Protein AF-A0A8J9SXB0-F1 (afdb_monomer)

pLDDT: mean 83.67, std 10.95, range [43.0, 96.62]

Organism: Phaeodactylum tricornutum (NCBI:txid2850)

Radius of gyration: 22.65 Å; Cα contacts (8 Å, |Δi|>4): 40; chains: 1; bounding box: 36×46×54 Å

InterPro domains:
  IPR027417 P-loop containing nucleoside triphosphate hydrolase [G3DSA:3.40.50.300] (1-42)
  IPR050699 ATP-dependent RNA helicase SUPV3-like [PTHR12131] (1-82)

Secondary structure (DSSP, 8-state):
-TTSS-TTT-SS--------SSSPPPHHHHHHHHHSPPPP--------HHHHHHHHH-TT--HHHHHHTSTTTHHHHHHHHTT-HHHHHHHHHHHH-

Mean predicted aligned error: 10.1 Å

Foldseek 3Di:
DVVQDDPPPDPDGDDDDDDPDPDRDDPVVVCCVVVNDDDDDDFPDDDDPVNQVVQVVDPPHHPVNVVCPGPNCVVVVVCVVVVVVVVVVVVVVVVVD

Structure (mmCIF, N/CA/C/O backbone):
data_AF-A0A8J9SXB0-F1
#
_entry.id   AF-A0A8J9SXB0-F1
#
loop_
_atom_site.group_PDB
_atom_site.id
_atom_site.type_symbol
_atom_site.label_atom_id
_atom_site.label_alt_id
_atom_site.label_comp_id
_atom_site.label_asym_id
_atom_site.label_entity_id
_atom_site.label_seq_id
_atom_site.pdbx_PDB_ins_code
_atom_site.Cartn_x
_atom_site.Cartn_y
_atom_site.Cartn_z
_atom_site.occupancy
_atom_site.B_iso_or_equiv
_atom_site.auth_seq_id
_atom_site.auth_comp_id
_atom_site.auth_asym_id
_atom_site.auth_atom_id
_atom_site.pdbx_PDB_model_num
ATOM 1 N N . ALA A 1 1 ? -4.649 -3.106 15.575 1.00 84.06 1 ALA A N 1
ATOM 2 C CA . ALA A 1 1 ? -5.956 -3.681 15.962 1.00 84.06 1 ALA A CA 1
ATOM 3 C C . ALA A 1 1 ? -6.215 -5.052 15.328 1.00 84.06 1 ALA A C 1
ATOM 5 O O . ALA A 1 1 ? -6.324 -6.017 16.066 1.00 84.06 1 ALA A O 1
ATOM 6 N N . GLY A 1 2 ? -6.231 -5.191 13.994 1.00 89.94 2 GLY A N 1
ATOM 7 C CA . GLY A 1 2 ? -6.643 -6.443 13.322 1.00 89.94 2 GLY A CA 1
ATOM 8 C C . GLY A 1 2 ? -5.829 -7.719 13.610 1.00 89.94 2 GLY A C 1
ATOM 9 O O . GLY A 1 2 ? -6.254 -8.800 13.232 1.00 89.94 2 GLY A O 1
ATOM 10 N N . ARG A 1 3 ? -4.682 -7.619 14.295 1.00 94.38 3 ARG A N 1
ATOM 11 C CA . ARG A 1 3 ? -3.840 -8.763 14.692 1.00 94.38 3 ARG A CA 1
ATOM 12 C C . ARG A 1 3 ? -4.104 -9.281 16.115 1.00 94.38 3 ARG A C 1
ATOM 14 O O . ARG A 1 3 ? -3.426 -10.204 16.541 1.00 94.38 3 ARG A O 1
ATOM 21 N N . ALA A 1 4 ? -5.017 -8.664 16.866 1.00 96.56 4 ALA A N 1
ATOM 22 C CA . ALA A 1 4 ? -5.151 -8.895 18.307 1.00 96.56 4 ALA A CA 1
ATOM 23 C C . ALA A 1 4 ? -5.812 -10.229 18.702 1.00 96.56 4 ALA A C 1
ATOM 25 O O . ALA A 1 4 ? -5.708 -10.620 19.857 1.00 96.56 4 ALA A O 1
ATOM 26 N N . GLY A 1 5 ? -6.499 -10.916 17.786 1.00 95.38 5 GLY A N 1
ATOM 27 C CA . GLY A 1 5 ? -7.147 -12.202 18.069 1.00 95.38 5 GLY A CA 1
ATOM 28 C C . GLY A 1 5 ? -6.416 -13.376 17.421 1.00 95.38 5 GLY A C 1
ATOM 29 O O . GLY A 1 5 ? -6.063 -13.305 16.241 1.00 95.38 5 GLY A O 1
ATOM 30 N N . ARG A 1 6 ? -6.231 -14.477 18.162 1.00 9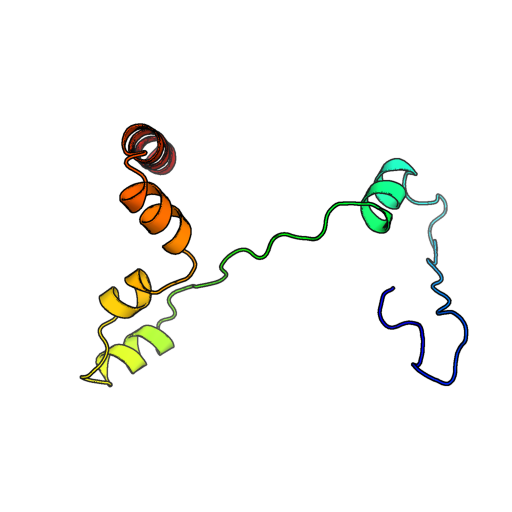6.06 6 ARG A N 1
ATOM 31 C CA . ARG A 1 6 ? -5.720 -15.740 17.610 1.00 96.06 6 ARG A CA 1
ATOM 32 C C . ARG A 1 6 ? -6.882 -16.604 17.135 1.00 96.06 6 ARG A C 1
ATOM 34 O O . ARG A 1 6 ? -7.728 -17.037 17.920 1.00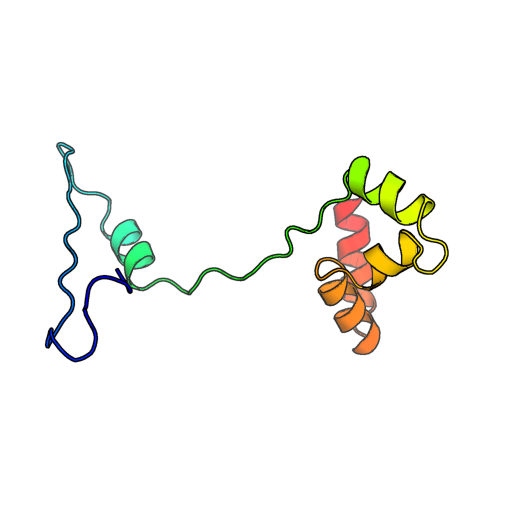 96.06 6 ARG A O 1
ATOM 41 N N . ARG A 1 7 ? -6.917 -16.866 15.828 1.00 95.38 7 ARG A N 1
ATOM 42 C CA . ARG A 1 7 ? -7.985 -17.638 15.182 1.00 95.38 7 ARG A CA 1
ATOM 43 C C . ARG A 1 7 ? -8.084 -19.040 15.793 1.00 95.38 7 ARG A C 1
ATOM 45 O O . ARG A 1 7 ? -7.107 -19.778 15.796 1.00 95.38 7 ARG A O 1
ATOM 52 N N . GLY A 1 8 ? -9.276 -19.396 16.269 1.00 93.88 8 GLY A N 1
ATOM 53 C CA . GLY A 1 8 ? -9.572 -20.716 16.840 1.00 93.88 8 GLY A CA 1
ATOM 54 C C . GLY A 1 8 ? -9.226 -20.882 18.323 1.00 93.88 8 GLY A C 1
ATOM 55 O O . GLY A 1 8 ? -9.577 -21.908 18.890 1.00 93.88 8 GLY A O 1
ATOM 56 N N . LEU A 1 9 ? -8.588 -19.890 18.955 1.00 95.50 9 LEU A N 1
ATOM 57 C CA . LEU A 1 9 ? -8.258 -19.915 20.386 1.00 95.50 9 LEU A CA 1
ATOM 58 C C . LEU A 1 9 ? -9.012 -18.830 21.158 1.00 95.50 9 LEU A C 1
ATOM 60 O O . LEU A 1 9 ? -9.584 -19.099 22.211 1.00 95.50 9 LEU A O 1
ATOM 64 N N . ASP A 1 10 ? -9.043 -17.612 20.616 1.00 96.62 10 ASP A N 1
ATOM 65 C CA . ASP A 1 10 ? -9.650 -16.465 21.285 1.00 96.62 10 ASP A CA 1
ATOM 66 C C . ASP A 1 10 ? -11.023 -16.153 20.669 1.00 96.62 10 ASP A C 1
ATOM 68 O O . ASP A 1 10 ? -11.172 -16.108 19.445 1.00 96.62 10 ASP A O 1
ATOM 72 N N . LYS A 1 11 ? -12.037 -15.903 21.513 1.00 94.69 11 LYS A N 1
ATOM 73 C CA . LYS A 1 11 ? -13.386 -15.509 21.056 1.00 94.69 11 LYS A CA 1
ATOM 74 C C . LYS A 1 11 ? -13.419 -14.088 20.482 1.00 94.69 11 LYS A C 1
ATOM 76 O O . LYS A 1 11 ? -14.186 -13.818 19.564 1.00 94.69 11 LYS A O 1
ATOM 81 N N . VAL A 1 12 ? -12.606 -13.184 21.031 1.00 94.94 12 VAL A N 1
ATOM 82 C CA . VAL A 1 12 ? -12.491 -11.774 20.626 1.00 94.94 12 VAL A CA 1
ATOM 83 C C . VAL A 1 12 ? -11.034 -11.316 20.735 1.00 94.94 12 VAL A C 1
ATOM 85 O O . VAL A 1 12 ? -10.278 -11.854 21.539 1.00 94.94 12 VAL A O 1
ATOM 88 N N . GLY A 1 13 ? -10.634 -10.325 19.935 1.00 95.12 13 GLY A N 1
ATOM 89 C CA . GLY A 1 13 ? -9.316 -9.690 20.036 1.00 95.12 13 GLY A CA 1
ATOM 90 C C . GLY A 1 13 ? -9.395 -8.380 20.817 1.00 95.12 13 GLY A C 1
ATOM 91 O O . GLY A 1 13 ? -10.038 -7.436 20.361 1.00 95.12 13 GLY A O 1
ATOM 92 N N . THR A 1 14 ? -8.729 -8.303 21.968 1.00 95.38 14 THR A N 1
ATOM 93 C CA . THR A 1 14 ? -8.706 -7.093 22.804 1.00 95.38 14 THR A CA 1
ATOM 94 C C . THR A 1 14 ? -7.609 -6.139 22.339 1.00 95.38 14 THR A C 1
ATOM 96 O O . THR A 1 14 ? -6.451 -6.526 22.195 1.00 95.38 14 THR A O 1
ATOM 99 N N . VAL A 1 15 ? -7.958 -4.872 22.116 1.00 94.81 15 VAL A N 1
ATOM 100 C CA . VAL A 1 15 ? -7.021 -3.810 21.723 1.00 94.81 15 VAL A CA 1
ATOM 101 C C . VAL A 1 15 ? -7.110 -2.692 22.752 1.00 94.81 15 VAL A C 1
ATOM 103 O O . VAL A 1 15 ? -8.199 -2.191 23.013 1.00 94.81 15 VAL A O 1
ATOM 106 N N . ILE A 1 16 ? -5.971 -2.290 23.313 1.00 93.25 16 ILE A N 1
ATOM 107 C CA . ILE A 1 16 ? -5.880 -1.200 24.291 1.00 93.25 16 ILE A CA 1
ATOM 108 C C . ILE A 1 16 ? -5.117 -0.044 23.643 1.00 93.25 16 ILE A C 1
ATOM 110 O O . ILE A 1 16 ? -4.056 -0.252 23.055 1.00 93.25 16 ILE A O 1
ATOM 114 N N . ILE A 1 17 ? -5.670 1.165 23.733 1.00 90.50 17 ILE A N 1
ATOM 115 C CA . ILE A 1 17 ? -4.996 2.404 23.337 1.00 90.50 17 ILE A CA 1
ATOM 116 C C . ILE A 1 17 ? -4.532 3.078 24.622 1.00 90.50 17 ILE A C 1
ATOM 118 O O . ILE A 1 17 ? -5.354 3.496 25.433 1.00 90.50 17 ILE A O 1
ATOM 122 N N . CYS A 1 18 ? -3.220 3.153 24.824 1.00 89.62 18 CYS A N 1
ATOM 123 C CA . CYS A 1 18 ? -2.651 3.807 25.993 1.00 89.62 18 CYS A CA 1
ATOM 124 C C . CYS A 1 18 ? -2.497 5.310 25.732 1.00 89.62 18 CYS A C 1
ATOM 126 O O . CYS A 1 18 ? -1.796 5.713 24.804 1.00 89.62 18 CYS A O 1
ATOM 128 N N . CYS A 1 19 ? -3.122 6.133 26.569 1.00 88.06 19 CYS A N 1
ATOM 129 C CA . CYS A 1 19 ? -2.991 7.587 26.538 1.00 88.06 19 CYS A CA 1
ATOM 130 C C . CYS A 1 19 ? -2.064 8.014 27.680 1.00 88.06 19 CYS A C 1
ATOM 132 O O . CYS A 1 19 ? -2.524 8.245 28.790 1.00 88.06 19 CYS A O 1
ATOM 134 N N . PHE A 1 20 ? -0.756 8.067 27.419 1.00 83.5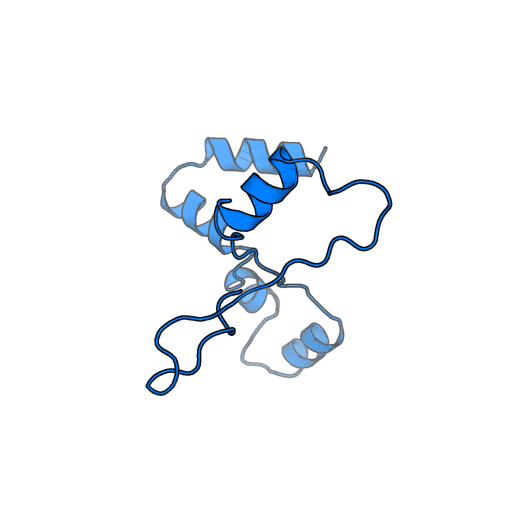0 20 PHE A N 1
ATOM 135 C CA . PHE A 1 20 ? 0.254 8.410 28.434 1.00 83.50 20 PHE A CA 1
ATOM 136 C C . PHE A 1 20 ? 0.436 9.924 28.659 1.00 83.50 20 PHE A C 1
ATOM 138 O O . PHE A 1 20 ? 1.289 10.319 29.444 1.00 83.50 20 PHE A O 1
ATOM 145 N N . GLY A 1 21 ? -0.319 10.772 27.953 1.00 83.31 21 GLY A N 1
ATOM 146 C CA . GLY A 1 21 ? -0.295 12.226 28.136 1.00 83.31 21 GLY A CA 1
ATOM 147 C C . GLY A 1 21 ? -1.315 12.713 29.168 1.00 83.31 21 GLY A C 1
ATOM 148 O O . GLY A 1 21 ? -2.289 12.022 29.449 1.00 83.31 21 GLY A O 1
ATOM 149 N N . GLU A 1 22 ? -1.115 13.937 29.664 1.00 79.81 22 GLU A N 1
ATOM 150 C CA . GLU A 1 22 ? -2.029 14.655 30.577 1.00 79.81 22 GLU A CA 1
ATOM 151 C C . GLU A 1 22 ? -3.467 14.739 30.039 1.00 79.81 22 GLU A C 1
ATOM 153 O O . GLU A 1 22 ? -4.435 14.700 30.794 1.00 79.81 22 GLU A O 1
ATOM 158 N N . THR A 1 23 ? -3.615 14.846 28.715 1.00 84.19 23 THR A N 1
ATOM 159 C CA . THR A 1 23 ? -4.915 14.910 28.046 1.00 84.19 23 THR A CA 1
ATOM 160 C C . THR A 1 23 ? -5.028 13.830 26.973 1.00 84.19 23 THR A C 1
ATOM 162 O O . THR A 1 23 ? -4.065 13.564 26.244 1.00 84.19 23 THR A O 1
ATOM 165 N N . PRO A 1 24 ? -6.197 13.176 26.854 1.00 83.75 24 PRO A N 1
ATOM 166 C CA . PRO A 1 24 ? -6.423 12.204 25.799 1.00 83.75 24 PRO A CA 1
ATOM 167 C C . PRO A 1 24 ? -6.438 12.888 24.420 1.00 83.75 24 PRO A C 1
ATOM 169 O O . PRO A 1 24 ? -6.804 14.062 24.313 1.00 83.75 24 PRO A O 1
ATOM 172 N N . PRO A 1 25 ? -6.098 12.157 23.339 1.00 88.12 25 PRO A N 1
ATOM 173 C CA . PRO A 1 25 ? -6.213 12.681 21.985 1.00 88.12 25 PRO A CA 1
ATOM 174 C C . PRO A 1 25 ? -7.648 13.150 21.689 1.00 88.12 25 PRO A C 1
ATOM 176 O O . PRO A 1 25 ? -8.600 12.536 22.18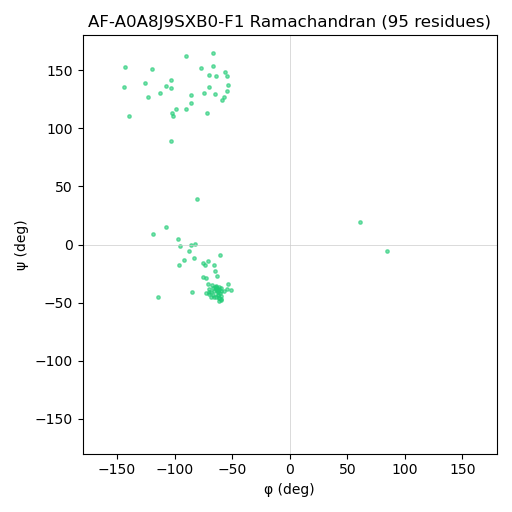4 1.00 88.12 25 PRO A O 1
ATOM 179 N N . PRO A 1 26 ? -7.838 14.180 20.842 1.00 91.00 26 PRO A N 1
ATOM 180 C CA . PRO A 1 26 ? -9.166 14.674 20.499 1.00 91.00 26 PRO A CA 1
ATOM 181 C C . PRO A 1 26 ? -10.090 13.561 19.995 1.00 91.00 26 PRO A C 1
ATOM 183 O O . PRO A 1 26 ? -9.708 12.745 19.150 1.00 91.00 26 PRO A O 1
ATOM 186 N N . GLN A 1 27 ? -11.345 13.570 20.451 1.00 90.75 27 GLN A N 1
ATOM 187 C CA . GLN A 1 27 ? -12.336 12.544 20.109 1.00 90.75 27 GLN A CA 1
ATOM 188 C C . GLN A 1 27 ? -12.498 12.361 18.592 1.00 90.75 27 GLN A C 1
ATOM 190 O O . GLN A 1 27 ? -12.640 11.236 18.112 1.00 90.75 27 GLN A O 1
ATOM 195 N N . GLN A 1 28 ? -12.449 13.451 17.822 1.00 92.19 28 GLN A N 1
ATOM 196 C CA . GLN A 1 28 ? -12.570 13.402 16.365 1.00 92.19 28 GLN A CA 1
ATOM 197 C C . GLN A 1 28 ? -11.420 12.624 15.712 1.00 92.19 28 GLN A C 1
ATOM 199 O O . GLN A 1 28 ? -11.662 11.827 14.805 1.00 92.19 28 GLN A O 1
ATOM 204 N N . MET A 1 29 ? -10.191 12.799 16.205 1.00 90.75 29 MET A N 1
ATOM 205 C CA . MET A 1 29 ? -9.018 12.074 15.718 1.00 90.75 29 MET A CA 1
ATOM 206 C C . MET A 1 29 ? -9.129 10.581 16.034 1.00 90.75 29 MET A C 1
ATOM 208 O O . MET A 1 29 ? -8.911 9.751 15.154 1.00 90.75 29 MET A O 1
ATOM 212 N N . LEU A 1 30 ? -9.536 10.229 17.260 1.00 91.06 30 LEU A N 1
ATOM 213 C CA . LEU A 1 30 ? -9.750 8.833 17.657 1.00 91.06 30 LEU A CA 1
ATOM 214 C C . LEU A 1 30 ? -10.855 8.172 16.828 1.00 91.06 30 LEU A C 1
ATOM 216 O O . LEU A 1 30 ? -10.676 7.056 16.341 1.00 91.06 30 LEU A O 1
ATOM 220 N N . LYS A 1 31 ? -11.969 8.877 16.600 1.00 92.12 31 LYS A N 1
ATOM 221 C CA . LYS A 1 31 ? -13.057 8.398 15.741 1.00 92.12 31 LYS A CA 1
ATOM 222 C C . LYS A 1 31 ? -12.559 8.149 14.321 1.00 92.12 31 LYS A C 1
ATOM 224 O O . LYS A 1 31 ? -12.803 7.081 13.775 1.00 92.12 31 LYS A O 1
ATOM 229 N N . GLN A 1 32 ? -11.813 9.085 13.738 1.00 92.12 32 GLN A N 1
ATOM 230 C CA . GLN A 1 32 ? -11.251 8.908 12.400 1.00 92.12 32 GLN A CA 1
ATOM 231 C C . GLN A 1 32 ? -10.233 7.759 12.341 1.00 92.12 32 GLN A C 1
ATOM 233 O O . GLN A 1 32 ? -10.209 7.025 11.360 1.00 92.12 32 GLN A O 1
ATOM 238 N N . MET A 1 33 ? -9.423 7.559 13.380 1.00 90.81 33 MET A N 1
ATOM 239 C CA . MET A 1 33 ? -8.473 6.445 13.445 1.00 90.81 33 MET A CA 1
ATOM 240 C C . MET A 1 33 ? -9.182 5.082 13.514 1.00 90.81 33 MET A C 1
ATOM 242 O O . MET A 1 33 ? -8.730 4.122 12.894 1.00 90.81 33 MET A O 1
ATOM 246 N N . LEU A 1 34 ? -10.273 4.991 14.280 1.00 92.00 34 LEU A N 1
ATOM 247 C CA . LEU A 1 34 ? -10.989 3.739 14.541 1.00 92.00 34 LEU A CA 1
ATOM 248 C C . LEU A 1 34 ? -12.007 3.384 13.452 1.00 92.00 34 LEU A C 1
ATOM 250 O O . LEU A 1 34 ? -12.125 2.216 13.090 1.00 92.00 34 LEU A O 1
ATOM 254 N N . THR A 1 35 ? -12.748 4.372 12.948 1.00 93.00 35 THR A N 1
ATOM 255 C CA . THR A 1 35 ? -13.862 4.180 12.002 1.00 93.00 35 THR A CA 1
ATOM 256 C C . THR A 1 35 ? -13.636 4.878 10.662 1.00 93.00 35 THR A C 1
ATOM 258 O O . THR A 1 35 ? -14.571 5.011 9.874 1.00 93.00 35 THR A O 1
ATOM 261 N N . GLY A 1 36 ? -12.436 5.402 10.413 1.00 91.50 36 GLY A N 1
ATOM 262 C CA . GLY A 1 36 ? -12.097 6.036 9.144 1.00 91.50 36 GLY A CA 1
ATOM 263 C C . GLY A 1 36 ? -12.065 5.046 7.984 1.00 91.50 36 GLY A C 1
ATOM 264 O O . GLY A 1 36 ? -12.011 3.829 8.159 1.00 91.50 36 GLY A O 1
ATOM 265 N N . SER A 1 37 ? -12.074 5.583 6.766 1.00 90.62 37 SER A N 1
ATOM 266 C CA . SER A 1 37 ? -11.890 4.781 5.559 1.00 90.62 37 SER A CA 1
ATOM 267 C C . SER A 1 37 ? -10.499 4.147 5.529 1.00 90.62 37 SER A C 1
ATOM 269 O O . SER A 1 37 ? -9.517 4.789 5.908 1.00 90.62 37 SER A O 1
ATOM 271 N N . SER A 1 38 ? -10.405 2.931 4.986 1.00 88.12 38 SER A N 1
ATOM 272 C CA . SER A 1 38 ? -9.117 2.284 4.726 1.00 88.12 38 SER A CA 1
ATOM 273 C C . SER A 1 38 ? -8.202 3.177 3.880 1.00 88.12 38 SER A C 1
ATOM 275 O O . SER A 1 38 ? -8.659 3.911 2.996 1.00 88.12 38 SER A O 1
ATOM 277 N N . THR A 1 39 ? -6.898 3.110 4.141 1.00 89.94 39 THR A N 1
ATOM 278 C CA . THR A 1 39 ? -5.906 3.851 3.366 1.00 89.94 39 THR A CA 1
ATOM 279 C C . THR A 1 39 ? -5.888 3.344 1.929 1.00 89.94 39 THR A C 1
ATOM 281 O O . THR A 1 39 ? -5.799 2.146 1.658 1.00 89.94 39 THR A O 1
ATOM 284 N N . ARG A 1 40 ? -5.978 4.273 0.974 1.00 89.75 40 ARG A N 1
ATOM 285 C CA . A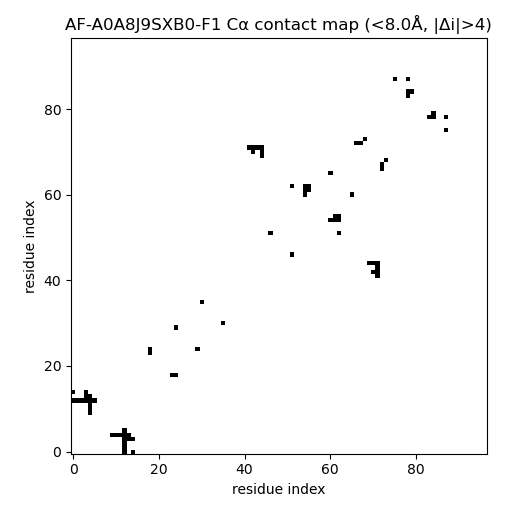RG A 1 40 ? -5.858 3.924 -0.443 1.00 89.75 40 ARG A CA 1
ATOM 286 C C . ARG A 1 40 ? -4.420 3.526 -0.753 1.00 89.75 40 ARG A C 1
ATOM 288 O O . ARG A 1 40 ? -3.479 4.212 -0.348 1.00 89.75 40 ARG A O 1
ATOM 295 N N . LEU A 1 41 ? -4.263 2.437 -1.500 1.00 90.12 41 LEU A N 1
ATOM 296 C CA . LEU A 1 41 ? -2.970 2.035 -2.033 1.00 90.12 41 LEU A CA 1
ATOM 297 C C . LEU A 1 41 ? -2.580 3.003 -3.148 1.00 90.12 41 LEU A C 1
ATOM 299 O O . LEU A 1 41 ? -3.218 3.054 -4.197 1.00 90.12 41 LEU A O 1
ATOM 303 N N . ASN A 1 42 ? -1.526 3.771 -2.900 1.00 87.75 42 ASN A N 1
ATOM 304 C CA . ASN A 1 42 ? -0.930 4.655 -3.890 1.00 87.75 42 ASN A CA 1
ATOM 305 C C . ASN A 1 42 ? 0.356 4.019 -4.414 1.00 87.75 42 ASN A C 1
ATOM 307 O O . ASN A 1 42 ? 1.122 3.443 -3.634 1.00 87.75 42 ASN A O 1
ATOM 311 N N . SER A 1 43 ? 0.612 4.162 -5.717 1.00 91.06 43 SER A N 1
ATOM 312 C CA . SER A 1 43 ? 1.879 3.729 -6.311 1.00 91.06 43 SER A CA 1
ATOM 313 C C . SER A 1 43 ? 3.054 4.363 -5.567 1.00 91.06 43 SER A C 1
ATOM 315 O O . SER A 1 43 ? 3.083 5.572 -5.332 1.00 91.06 43 SER A O 1
ATOM 317 N N . ARG A 1 44 ? 4.039 3.541 -5.208 1.00 90.62 44 ARG A N 1
ATOM 318 C CA . ARG A 1 44 ? 5.346 3.988 -4.706 1.00 90.62 44 ARG A CA 1
ATOM 319 C C . ARG A 1 44 ? 6.450 3.767 -5.738 1.00 90.62 44 ARG A C 1
ATOM 321 O O . ARG A 1 44 ? 7.622 3.804 -5.377 1.00 90.62 44 ARG A O 1
ATOM 328 N N . PHE A 1 45 ? 6.080 3.526 -6.998 1.00 91.06 45 PHE A N 1
ATOM 329 C CA . PHE A 1 45 ? 7.038 3.353 -8.082 1.00 91.06 45 PHE A CA 1
ATOM 330 C C . PHE A 1 45 ? 7.946 4.583 -8.183 1.00 91.06 45 PHE A C 1
ATOM 332 O O . PHE A 1 45 ? 7.475 5.720 -8.228 1.00 91.06 45 PHE A O 1
ATOM 339 N N . ARG A 1 46 ? 9.256 4.339 -8.166 1.00 89.25 46 ARG A N 1
ATOM 340 C CA . ARG A 1 46 ? 10.308 5.345 -8.295 1.00 89.25 46 ARG A CA 1
ATOM 341 C C . ARG A 1 46 ? 11.447 4.733 -9.087 1.00 89.25 46 ARG A C 1
ATOM 343 O O . ARG A 1 46 ? 11.849 3.604 -8.806 1.00 89.25 46 ARG A O 1
ATOM 350 N N . LEU A 1 47 ? 11.978 5.495 -10.035 1.00 88.94 47 LEU A N 1
ATOM 351 C CA . LEU A 1 47 ? 13.191 5.111 -10.739 1.00 88.94 47 LEU A CA 1
ATOM 352 C C . LEU A 1 47 ? 14.383 5.309 -9.806 1.00 88.94 47 LEU A C 1
ATOM 354 O O . LEU A 1 47 ? 14.535 6.356 -9.177 1.00 88.94 47 LEU A O 1
ATOM 358 N N . THR A 1 48 ? 15.218 4.284 -9.708 1.00 93.44 48 THR A N 1
ATOM 359 C CA . THR A 1 48 ? 16.491 4.336 -8.990 1.00 93.44 48 THR A CA 1
ATOM 360 C C . THR A 1 48 ? 17.615 4.052 -9.975 1.00 93.44 48 THR A C 1
ATOM 362 O O . THR A 1 48 ? 17.417 3.322 -10.945 1.00 93.44 48 THR A O 1
ATOM 365 N N . TYR A 1 49 ? 18.812 4.593 -9.736 1.00 94.25 49 TYR A N 1
ATOM 366 C CA . TYR A 1 49 ? 19.944 4.363 -10.641 1.00 94.25 49 TYR A CA 1
ATOM 367 C C . TYR A 1 49 ? 20.255 2.876 -10.818 1.00 94.25 49 TYR A C 1
ATOM 369 O O . TYR A 1 49 ? 20.467 2.425 -11.935 1.00 94.25 49 TYR A O 1
ATOM 377 N N . ASN A 1 50 ? 20.187 2.093 -9.740 1.00 93.88 50 ASN A N 1
ATOM 378 C CA . ASN A 1 50 ? 20.388 0.647 -9.804 1.00 93.88 50 ASN A CA 1
ATOM 379 C C . ASN A 1 50 ? 19.344 -0.038 -10.710 1.00 93.88 50 ASN A C 1
ATOM 381 O O . ASN A 1 50 ? 19.685 -0.887 -11.525 1.00 93.88 50 ASN A O 1
ATOM 385 N N . MET A 1 51 ? 18.075 0.371 -10.631 1.00 90.88 51 MET A N 1
ATOM 386 C CA . MET A 1 51 ? 17.033 -0.125 -11.533 1.00 90.88 51 MET A CA 1
ATOM 387 C C . MET A 1 51 ? 17.351 0.218 -12.993 1.00 90.88 51 MET A C 1
ATOM 389 O O . MET A 1 51 ? 17.315 -0.673 -13.830 1.00 90.88 51 MET A O 1
ATOM 393 N N . ILE A 1 52 ? 17.712 1.471 -13.287 1.00 90.12 52 ILE A N 1
ATOM 394 C CA . ILE A 1 52 ? 18.049 1.912 -14.651 1.00 90.12 52 ILE A CA 1
ATOM 395 C C . ILE A 1 52 ? 19.232 1.111 -15.199 1.00 90.12 52 ILE A C 1
ATOM 397 O O . ILE A 1 52 ? 19.153 0.585 -16.303 1.00 90.12 52 ILE A O 1
ATOM 401 N N . LEU A 1 53 ? 20.300 0.959 -14.414 1.00 91.06 53 LEU A N 1
ATOM 402 C CA . LEU A 1 53 ? 21.484 0.199 -14.816 1.00 91.06 53 LEU A CA 1
ATOM 403 C C . LEU A 1 53 ? 21.162 -1.281 -15.061 1.00 91.06 53 LEU A C 1
ATOM 405 O O . LEU A 1 53 ? 21.632 -1.854 -16.039 1.00 91.06 53 LEU A O 1
ATOM 409 N N . ASN A 1 54 ? 20.325 -1.897 -14.222 1.00 89.88 54 ASN A N 1
ATOM 410 C CA . ASN A 1 54 ? 19.902 -3.283 -14.429 1.00 89.88 54 ASN A CA 1
ATOM 411 C C . ASN A 1 54 ? 19.014 -3.450 -15.664 1.00 89.88 54 ASN A C 1
ATOM 413 O O . ASN A 1 54 ? 19.115 -4.475 -16.329 1.00 89.88 54 ASN A O 1
ATOM 417 N N . LEU A 1 55 ? 18.168 -2.466 -15.975 1.00 88.06 55 LEU A N 1
ATOM 418 C CA . LEU A 1 55 ? 17.331 -2.486 -17.1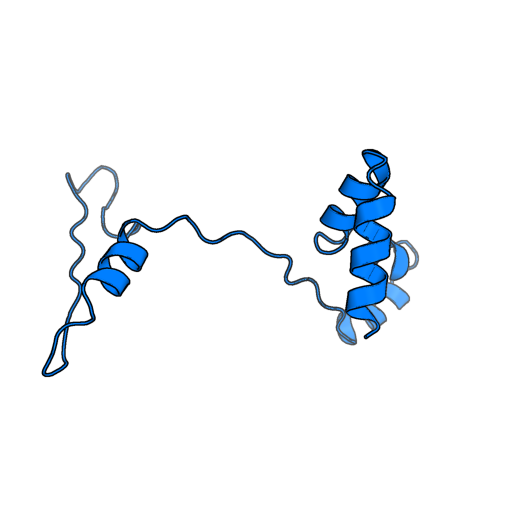75 1.00 88.06 55 LEU A CA 1
ATOM 419 C C . LEU A 1 55 ? 18.167 -2.297 -18.437 1.00 88.06 55 LEU A C 1
ATOM 421 O O . LEU A 1 55 ? 17.986 -3.040 -19.386 1.00 88.06 55 LEU A O 1
ATOM 425 N N . LEU A 1 56 ? 19.139 -1.380 -18.430 1.00 86.38 56 LEU A N 1
ATOM 426 C CA . LEU A 1 56 ? 20.073 -1.217 -19.550 1.00 86.38 56 LEU A CA 1
ATOM 427 C C . LEU A 1 56 ? 20.938 -2.462 -19.783 1.00 86.38 56 LEU A C 1
ATOM 429 O O . LEU A 1 56 ? 21.380 -2.697 -20.901 1.00 86.38 56 LEU A O 1
ATOM 433 N N . ARG A 1 57 ? 21.181 -3.264 -18.738 1.00 87.31 57 ARG A N 1
ATOM 434 C CA . ARG A 1 57 ? 21.905 -4.537 -18.847 1.00 87.31 57 ARG A CA 1
ATOM 435 C C . ARG A 1 57 ? 21.059 -5.656 -19.466 1.00 87.31 57 ARG A C 1
ATOM 437 O O . ARG A 1 57 ? 21.623 -6.600 -20.007 1.00 87.31 57 ARG A O 1
ATOM 444 N N . VAL A 1 58 ? 19.736 -5.609 -19.320 1.00 86.75 58 VAL A N 1
ATOM 445 C CA . VAL A 1 58 ? 18.826 -6.667 -19.781 1.00 86.75 58 VAL A CA 1
ATOM 446 C C . VAL A 1 58 ? 18.184 -6.233 -21.095 1.00 86.75 58 VAL A C 1
ATOM 448 O O . VAL A 1 58 ? 17.340 -5.345 -21.113 1.00 86.75 58 VAL A O 1
ATOM 451 N N . GLU A 1 59 ? 18.542 -6.891 -22.197 1.00 75.31 59 GLU A N 1
ATOM 452 C CA . GLU A 1 59 ? 18.112 -6.495 -23.549 1.00 75.31 59 GLU A CA 1
ATOM 453 C C . GLU A 1 59 ? 16.591 -6.606 -23.788 1.00 75.31 59 GLU A C 1
ATOM 455 O O . GLU A 1 59 ? 16.045 -5.914 -24.644 1.00 75.31 59 GLU A O 1
ATOM 460 N N . GLU A 1 60 ? 15.874 -7.427 -23.015 1.00 73.50 60 GLU A N 1
ATOM 461 C CA . GLU A 1 60 ? 14.446 -7.703 -23.242 1.00 73.50 60 GLU A CA 1
ATOM 462 C C . GLU A 1 60 ? 13.476 -6.655 -22.658 1.00 73.50 60 GLU A C 1
ATOM 464 O O . GLU A 1 60 ? 12.281 -6.692 -22.963 1.00 73.50 60 GLU A O 1
ATOM 469 N N . MET A 1 61 ? 13.931 -5.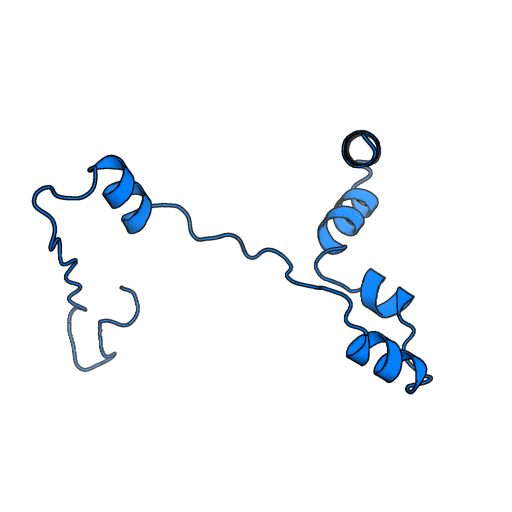721 -21.809 1.00 74.81 61 MET A N 1
ATOM 470 C CA . MET A 1 61 ? 13.031 -4.763 -21.151 1.00 74.81 61 MET A CA 1
ATOM 471 C C . MET A 1 61 ? 13.607 -3.351 -21.066 1.00 74.81 61 MET A C 1
ATOM 473 O O . MET A 1 61 ? 14.480 -3.051 -20.257 1.00 74.81 61 MET A O 1
ATOM 477 N N . SER A 1 62 ? 13.011 -2.444 -21.840 1.00 83.06 62 SER A N 1
ATOM 478 C CA . SER A 1 62 ? 13.368 -1.028 -21.828 1.00 83.06 62 SER A CA 1
ATOM 479 C C . SER A 1 62 ? 12.797 -0.291 -20.606 1.00 83.06 62 SER A C 1
ATOM 481 O O . SER A 1 62 ? 11.731 -0.638 -20.075 1.00 83.06 62 SER A O 1
ATOM 483 N N . VAL A 1 63 ? 13.480 0.773 -20.174 1.00 83.94 63 VAL A N 1
ATOM 484 C CA . VAL A 1 63 ? 13.044 1.623 -19.051 1.00 83.94 63 VAL A CA 1
ATOM 485 C C . VAL A 1 63 ? 11.672 2.237 -19.336 1.00 83.94 63 VAL A C 1
ATOM 487 O O . VAL A 1 63 ? 10.801 2.267 -18.468 1.00 83.94 63 VAL A O 1
ATOM 490 N N . GLU A 1 64 ? 11.436 2.655 -20.577 1.00 85.44 64 GLU A N 1
ATOM 491 C CA . GLU A 1 64 ? 10.169 3.225 -21.037 1.00 85.44 64 GLU A CA 1
ATOM 492 C C . GLU A 1 64 ? 9.026 2.218 -20.908 1.00 85.44 64 GLU A C 1
ATOM 494 O O . GLU A 1 64 ? 7.920 2.571 -20.495 1.00 85.44 64 GLU A O 1
ATOM 499 N N . SER A 1 65 ? 9.289 0.949 -21.225 1.00 83.44 65 SER A N 1
ATOM 500 C CA . SER A 1 65 ? 8.305 -0.128 -21.104 1.00 83.44 65 SER A CA 1
ATOM 501 C C . SER A 1 65 ? 7.950 -0.400 -19.643 1.00 83.44 65 SER A C 1
ATOM 503 O O . SER A 1 65 ? 6.780 -0.624 -19.320 1.00 83.44 65 SER A O 1
ATOM 505 N N . MET A 1 66 ? 8.931 -0.315 -18.740 1.00 86.88 66 MET A N 1
ATOM 506 C CA . MET A 1 66 ? 8.698 -0.436 -17.301 1.00 86.88 66 MET A CA 1
ATOM 507 C C . MET A 1 66 ? 7.866 0.733 -16.756 1.00 86.88 66 MET A C 1
ATOM 509 O O . MET A 1 66 ? 6.922 0.507 -15.999 1.00 86.88 66 MET A O 1
ATOM 513 N N . ILE A 1 67 ? 8.167 1.969 -17.171 1.00 86.50 67 ILE A N 1
ATOM 514 C CA . ILE A 1 67 ? 7.398 3.160 -16.776 1.00 86.50 67 ILE A CA 1
ATOM 515 C C . ILE A 1 67 ? 5.952 3.037 -17.262 1.00 86.50 67 ILE A C 1
ATOM 517 O O . ILE A 1 67 ? 5.027 3.223 -16.470 1.00 86.50 67 ILE A O 1
ATOM 521 N N . LYS A 1 68 ? 5.744 2.637 -18.523 1.00 84.50 68 LYS A N 1
ATOM 522 C CA . LYS A 1 68 ? 4.402 2.422 -19.083 1.00 84.50 68 LYS A CA 1
ATOM 523 C C . LYS A 1 68 ? 3.617 1.361 -18.313 1.00 84.50 68 LYS A C 1
ATOM 525 O O . LYS A 1 68 ? 2.424 1.516 -18.122 1.00 84.50 68 LYS A O 1
ATOM 530 N N . ARG A 1 69 ? 4.244 0.290 -17.829 1.00 83.06 69 ARG A N 1
ATOM 531 C CA . ARG A 1 69 ? 3.542 -0.748 -17.046 1.00 83.06 69 ARG A CA 1
ATOM 532 C C . ARG A 1 69 ? 3.436 -0.425 -15.550 1.00 83.06 69 ARG A C 1
ATOM 534 O O . ARG A 1 69 ? 2.880 -1.219 -14.794 1.00 83.06 69 ARG A O 1
ATOM 541 N N . SER A 1 70 ? 3.973 0.708 -15.099 1.00 87.94 70 SER A N 1
ATOM 542 C CA . SER A 1 70 ? 3.968 1.081 -13.684 1.00 87.94 70 SER A CA 1
ATOM 543 C C . SER A 1 70 ? 2.560 1.433 -13.185 1.00 87.94 70 SER A C 1
ATOM 545 O O . SER A 1 70 ? 1.760 2.048 -13.886 1.00 87.94 70 SER A O 1
ATOM 547 N N . PHE A 1 71 ? 2.264 1.121 -11.917 1.00 86.56 71 PHE A N 1
ATOM 548 C CA . PHE A 1 71 ? 0.973 1.470 -11.302 1.00 86.56 71 PHE A CA 1
ATOM 549 C C . PHE A 1 71 ? 0.769 2.990 -11.153 1.00 86.56 71 PHE A C 1
ATOM 551 O O . PHE A 1 71 ? -0.354 3.456 -10.988 1.00 86.56 71 PHE A O 1
ATOM 558 N N . SER A 1 72 ? 1.845 3.781 -11.227 1.00 82.56 72 SER A N 1
ATOM 559 C CA . SER A 1 72 ? 1.759 5.247 -11.298 1.00 82.56 72 SER A CA 1
ATOM 560 C C . SER A 1 72 ? 1.084 5.722 -12.583 1.00 82.56 72 SER A C 1
ATOM 562 O O . SER A 1 72 ? 0.303 6.665 -12.529 1.00 82.56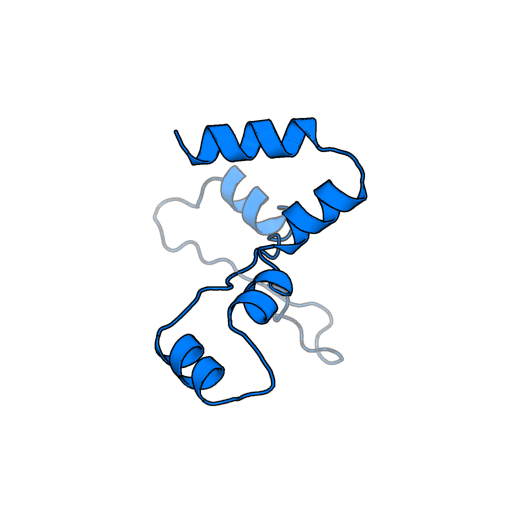 72 SER A O 1
ATOM 564 N N . GLU A 1 73 ? 1.324 5.030 -13.699 1.00 80.38 73 GLU A N 1
ATOM 565 C CA . GLU A 1 73 ? 0.787 5.369 -15.023 1.00 80.38 73 GLU A CA 1
ATOM 566 C C . GLU A 1 73 ? -0.600 4.745 -15.275 1.00 80.38 73 GLU A C 1
ATOM 568 O O . GLU A 1 73 ? -1.265 5.009 -16.274 1.00 80.38 73 GLU A O 1
ATOM 573 N N . PHE A 1 74 ? -1.084 3.915 -14.348 1.00 80.50 74 PHE A N 1
ATOM 574 C CA . PHE A 1 74 ? -2.373 3.239 -14.486 1.00 80.50 74 PHE A CA 1
ATOM 575 C C . PHE A 1 74 ? -3.552 4.224 -14.524 1.00 80.50 74 PHE A C 1
ATOM 577 O O . PHE A 1 74 ? -4.507 4.032 -15.276 1.00 80.50 74 PHE A O 1
ATOM 584 N N . ALA A 1 75 ? -3.498 5.297 -13.727 1.00 73.31 75 ALA A N 1
ATOM 585 C CA . ALA A 1 75 ? -4.577 6.283 -13.665 1.00 73.31 75 ALA A CA 1
ATOM 586 C C . ALA A 1 75 ? -4.704 7.097 -14.964 1.00 73.31 75 ALA A C 1
ATOM 588 O O . ALA A 1 75 ? -5.818 7.346 -15.423 1.00 73.31 75 ALA A O 1
ATOM 589 N N . THR A 1 76 ? -3.575 7.488 -15.558 1.00 72.50 76 THR A N 1
ATOM 590 C CA . THR A 1 76 ? -3.507 8.189 -16.847 1.00 72.50 76 THR A CA 1
ATOM 591 C C . THR A 1 76 ? -3.927 7.271 -17.989 1.00 72.50 76 THR A C 1
ATOM 593 O O . THR A 1 76 ? -4.789 7.656 -18.774 1.00 72.50 76 THR A O 1
ATOM 596 N N . GLN A 1 77 ? -3.442 6.026 -18.033 1.00 72.25 77 GLN A N 1
ATOM 597 C CA . GLN A 1 77 ? -3.865 5.049 -19.046 1.00 72.25 77 GLN A CA 1
ATOM 598 C C . GLN A 1 77 ? -5.362 4.760 -19.006 1.00 72.25 77 GLN A C 1
ATOM 600 O O . GLN A 1 77 ? -6.013 4.766 -20.047 1.00 72.25 77 GLN A O 1
ATOM 605 N N . ARG A 1 78 ? -5.934 4.568 -17.814 1.00 75.50 78 ARG A N 1
ATOM 606 C CA . ARG A 1 78 ? -7.373 4.320 -17.671 1.00 75.50 78 ARG A CA 1
ATOM 607 C C . ARG A 1 78 ? -8.218 5.511 -18.130 1.00 75.50 78 ARG A C 1
ATOM 609 O O . ARG A 1 78 ? -9.295 5.326 -18.690 1.00 75.50 78 ARG A O 1
ATOM 616 N N . ALA A 1 79 ? -7.752 6.733 -17.896 1.00 71.75 79 ALA A N 1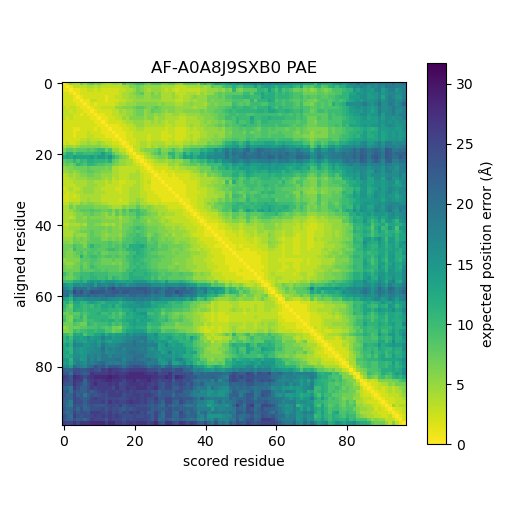
ATOM 617 C CA . ALA A 1 79 ? -8.439 7.932 -18.365 1.00 71.75 79 ALA A CA 1
ATOM 618 C C . ALA A 1 79 ? -8.350 8.082 -19.897 1.00 71.75 79 ALA A C 1
ATOM 620 O O . ALA A 1 79 ? -9.347 8.424 -20.529 1.00 71.75 79 ALA A O 1
ATOM 621 N N . LEU A 1 80 ? -7.207 7.735 -20.503 1.00 70.56 80 LEU A N 1
ATOM 622 C CA . LEU A 1 80 ? -7.033 7.724 -21.962 1.00 70.56 80 LEU A CA 1
ATOM 623 C C . LEU A 1 80 ? -7.958 6.710 -22.652 1.00 70.56 80 LEU A C 1
ATOM 625 O O . LEU A 1 80 ? -8.520 7.014 -23.698 1.00 70.56 80 LEU A O 1
ATOM 629 N N . THR A 1 81 ? -8.176 5.531 -22.061 1.00 73.44 81 THR A N 1
ATOM 630 C CA . THR A 1 81 ? -9.079 4.516 -22.637 1.00 73.44 81 THR A CA 1
ATOM 631 C C . THR A 1 81 ? -10.563 4.865 -22.506 1.00 73.44 81 THR A C 1
ATOM 633 O O . THR A 1 81 ? -11.383 4.276 -23.200 1.00 73.44 81 THR A O 1
ATOM 636 N N . THR A 1 82 ? -10.924 5.796 -21.617 1.00 72.19 82 THR A N 1
ATOM 637 C CA . THR A 1 82 ? -12.327 6.167 -21.336 1.00 72.19 82 THR A CA 1
ATOM 638 C C . THR A 1 82 ? -12.774 7.415 -22.126 1.00 72.19 82 THR A C 1
ATOM 640 O O . THR A 1 82 ? -13.899 7.868 -21.972 1.00 72.19 82 THR A O 1
ATOM 643 N N . ASN A 1 83 ? -11.927 7.957 -23.018 1.00 64.94 83 ASN A N 1
ATOM 644 C CA . ASN A 1 83 ? -12.146 9.212 -23.763 1.00 64.94 83 ASN A CA 1
ATOM 645 C C . ASN A 1 83 ? -12.307 10.480 -22.889 1.00 64.94 83 ASN A C 1
ATOM 647 O O . ASN A 1 83 ? -12.740 11.521 -23.383 1.00 64.94 83 ASN A O 1
ATOM 651 N N . ASP A 1 84 ? -11.860 10.461 -21.628 1.00 64.44 84 ASP A N 1
ATOM 652 C CA . ASP A 1 84 ? -11.863 11.621 -20.715 1.00 64.44 84 ASP A CA 1
ATOM 653 C C . ASP A 1 84 ? -10.672 12.583 -20.964 1.00 64.44 84 ASP A C 1
ATOM 655 O O . ASP A 1 84 ? -10.066 13.133 -20.039 1.00 64.44 84 ASP A O 1
ATOM 659 N N . PHE A 1 85 ? -10.318 12.809 -22.234 1.00 66.25 85 PHE A N 1
ATOM 660 C CA . PHE A 1 85 ? -9.200 13.665 -22.661 1.00 66.25 85 PHE A CA 1
ATOM 661 C C . PHE A 1 85 ? -9.180 15.079 -22.041 1.00 66.25 85 PHE A C 1
ATOM 663 O O . PHE A 1 85 ? -8.092 15.532 -21.667 1.00 66.25 85 PHE A O 1
ATOM 670 N N . PRO A 1 86 ? -10.322 15.781 -21.861 1.00 65.19 86 PRO A N 1
ATOM 671 C CA . PRO A 1 86 ? -10.314 17.137 -21.310 1.00 65.19 86 PRO A CA 1
ATOM 672 C C . PRO A 1 86 ? -9.753 17.203 -19.883 1.00 65.19 86 PRO A C 1
ATOM 674 O O . PRO A 1 86 ? -9.003 18.116 -19.548 1.00 65.19 86 PRO A O 1
ATOM 677 N N . GLN A 1 87 ? -10.058 16.206 -19.046 1.00 64.25 87 GLN A N 1
ATOM 678 C CA . GLN A 1 87 ? -9.670 16.194 -17.631 1.00 64.25 87 GLN A CA 1
ATOM 679 C C . GLN A 1 87 ? -8.167 15.931 -17.440 1.00 64.25 87 GLN A C 1
ATOM 681 O O . GLN A 1 87 ? -7.562 16.401 -16.471 1.00 64.25 87 GLN A O 1
ATOM 686 N N . LEU A 1 88 ? -7.551 15.199 -18.374 1.00 64.19 88 LEU A N 1
ATOM 687 C CA . LEU A 1 88 ? -6.115 14.918 -18.380 1.00 64.19 88 LEU A CA 1
ATOM 688 C C . LEU A 1 88 ? -5.287 16.144 -18.766 1.00 64.19 88 LEU A C 1
ATOM 690 O O . LEU A 1 88 ? -4.281 16.415 -18.111 1.00 64.19 88 LEU A O 1
ATOM 694 N N . LEU A 1 89 ? -5.732 16.915 -19.763 1.00 67.62 89 LEU A N 1
ATOM 695 C CA . LEU A 1 89 ? -5.063 18.155 -20.168 1.00 67.62 89 LEU A CA 1
ATOM 696 C C . LEU A 1 89 ? -5.064 19.183 -19.032 1.00 67.62 89 LEU A C 1
ATOM 698 O O . LEU A 1 89 ? -4.021 19.755 -18.722 1.00 67.62 89 LEU A O 1
ATOM 702 N N . THR A 1 90 ? -6.193 19.349 -18.334 1.00 68.00 90 THR A N 1
ATOM 703 C CA . THR A 1 90 ? -6.279 20.256 -17.176 1.00 68.00 90 THR A CA 1
ATOM 704 C C . THR A 1 90 ? -5.337 19.843 -16.041 1.00 68.00 90 THR A C 1
ATOM 706 O O . THR A 1 90 ? -4.750 20.699 -15.383 1.00 68.00 90 THR A O 1
ATOM 709 N N . ARG A 1 91 ? -5.155 18.535 -15.808 1.00 67.62 91 ARG A N 1
ATOM 710 C CA . ARG A 1 91 ? -4.192 18.024 -14.818 1.00 67.62 91 ARG A CA 1
ATOM 711 C C . ARG A 1 91 ? -2.740 18.224 -15.241 1.00 67.62 91 ARG A C 1
ATOM 713 O O . ARG A 1 91 ? -1.928 18.555 -14.385 1.00 67.62 91 ARG A O 1
ATOM 720 N N . GLY A 1 92 ? -2.429 18.009 -16.519 1.00 65.31 92 GLY A N 1
ATOM 721 C CA . GLY A 1 92 ? -1.083 18.191 -17.061 1.00 65.31 92 GLY A CA 1
ATOM 722 C C . GLY A 1 92 ? -0.622 19.643 -16.977 1.00 65.31 92 GLY A C 1
ATOM 723 O O . GLY A 1 92 ? 0.474 19.901 -16.497 1.00 65.31 92 GLY A O 1
ATOM 724 N N . ILE A 1 93 ? -1.491 20.589 -17.344 1.00 68.25 93 ILE A N 1
ATOM 725 C CA . ILE A 1 93 ? -1.204 22.030 -17.257 1.00 68.25 93 ILE A CA 1
ATOM 726 C C . ILE A 1 93 ? -0.950 22.443 -15.801 1.00 68.25 93 ILE A C 1
ATOM 728 O O . ILE A 1 93 ? 0.059 23.068 -15.507 1.00 68.25 93 ILE A O 1
ATOM 732 N N . ARG A 1 94 ? -1.794 21.996 -14.865 1.00 63.44 94 ARG A N 1
ATOM 733 C CA . ARG A 1 94 ? -1.671 22.329 -13.435 1.00 63.44 94 ARG A CA 1
ATOM 734 C C . ARG A 1 94 ? -0.479 21.657 -12.727 1.00 63.44 94 ARG A C 1
ATOM 736 O O . ARG A 1 94 ? -0.187 21.995 -11.591 1.00 63.44 94 ARG A O 1
ATOM 743 N N . ALA A 1 95 ? 0.145 20.650 -13.337 1.00 60.75 95 ALA A N 1
ATOM 744 C CA . ALA A 1 95 ? 1.368 20.028 -12.821 1.00 60.75 95 ALA A CA 1
ATOM 745 C C . ALA A 1 95 ? 2.646 20.674 -13.388 1.00 60.75 95 ALA A C 1
ATOM 747 O O . ALA A 1 95 ? 3.735 20.375 -12.900 1.00 60.75 95 ALA A O 1
ATOM 748 N N . LEU A 1 96 ? 2.509 21.490 -14.440 1.00 59.25 96 LEU A N 1
ATOM 749 C CA . LEU A 1 96 ? 3.589 22.258 -15.062 1.00 59.25 96 LEU A CA 1
ATOM 750 C C . LEU A 1 96 ? 3.668 23.704 -14.537 1.00 59.25 96 LEU A C 1
ATOM 752 O O . LEU A 1 96 ? 4.705 24.338 -14.718 1.00 59.25 96 LEU A O 1
ATOM 756 N N . GLU A 1 97 ? 2.602 24.197 -13.899 1.00 43.00 97 GLU A N 1
ATOM 757 C CA . GLU A 1 97 ? 2.576 25.406 -13.052 1.00 43.00 97 GLU A CA 1
ATOM 758 C C . GLU A 1 97 ? 3.055 25.101 -11.624 1.00 43.00 97 GLU A C 1
ATOM 760 O O . GLU A 1 97 ? 3.787 25.948 -11.062 1.00 43.00 97 GLU A O 1
#

Solvent-accessible surface area (backbone atoms only — not comparable to full-atom values): 6427 Å² total; per-residue (Å²): 111,97,78,52,46,51,88,94,78,47,96,67,51,77,76,84,85,84,69,92,54,100,62,72,79,58,67,68,58,53,46,44,73,75,71,44,81,81,83,78,91,68,66,79,83,74,92,45,72,69,57,54,54,54,30,76,70,39,91,91,45,54,67,68,58,52,52,65,71,30,69,69,39,47,64,59,52,55,37,62,76,67,71,48,56,71,64,51,54,57,51,53,53,66,71,74,108

Nearest PDB structures (foldseek):
  6ieh-assembly1_B  TM=8.189E-01  e=2.364E-03  Homo sapiens

Sequence (97 aa):
AGRAGRRGLDKVGTVIICCFGETPPPQQMLKQMLTGSSTRLNSRFRLTYNMILNLLRVEEMSVESMIKRSFSEFATQRALTTNDFPQLLTRGIRALE